Protein AF-A0A966CWG1-F1 (afdb_monomer)

pLDDT: mean 82.4, std 17.95, range [43.0, 97.88]

Structure (mmCIF, N/CA/C/O backbone):
data_AF-A0A966CWG1-F1
#
_entry.id   AF-A0A966CWG1-F1
#
loop_
_atom_site.group_PDB
_atom_site.id
_atom_site.type_symbol
_atom_site.label_atom_id
_atom_site.label_alt_id
_atom_site.label_comp_id
_atom_site.label_asym_id
_atom_site.label_entity_id
_atom_site.label_seq_id
_atom_site.pdbx_PDB_ins_code
_atom_site.Cartn_x
_atom_site.Cartn_y
_atom_site.Cartn_z
_atom_site.occupancy
_atom_site.B_iso_or_equiv
_atom_site.auth_seq_id
_atom_site.auth_comp_id
_atom_site.auth_asym_id
_atom_site.auth_atom_id
_atom_site.pdbx_PDB_model_num
ATOM 1 N N . GLU A 1 1 ? -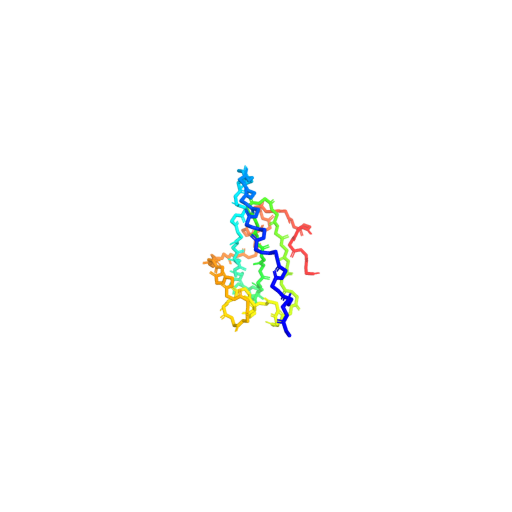7.238 16.376 49.632 1.00 49.22 1 GLU A N 1
ATOM 2 C CA . GLU A 1 1 ? -7.316 16.292 48.159 1.00 49.22 1 GLU A CA 1
ATOM 3 C C . GLU A 1 1 ? -7.393 17.695 47.575 1.00 49.22 1 GLU A C 1
ATOM 5 O O . GLU A 1 1 ? -8.299 18.414 47.964 1.00 49.22 1 GLU A O 1
ATOM 10 N N . LEU A 1 2 ? -6.465 18.101 46.697 1.00 48.16 2 LEU A N 1
ATOM 11 C CA . LEU A 1 2 ? -6.695 19.192 45.731 1.00 48.16 2 LEU A CA 1
ATOM 12 C C . LEU A 1 2 ? -5.596 19.235 44.648 1.00 48.16 2 LEU A C 1
ATOM 14 O O . LEU A 1 2 ? -4.929 20.242 44.445 1.00 48.16 2 LEU A O 1
ATOM 18 N N . ASN A 1 3 ? -5.391 18.132 43.926 1.00 52.94 3 ASN A N 1
ATOM 19 C CA . ASN A 1 3 ? -4.575 18.136 42.707 1.00 52.94 3 ASN A CA 1
ATOM 20 C C . ASN A 1 3 ? -5.485 18.243 41.476 1.00 52.94 3 ASN A C 1
ATOM 22 O O . ASN A 1 3 ? -5.614 17.297 40.707 1.00 52.94 3 ASN A O 1
ATOM 26 N N . LYS A 1 4 ? -6.118 19.403 41.271 1.00 54.03 4 LYS A N 1
ATOM 27 C CA . LYS A 1 4 ? -6.723 19.750 39.973 1.00 54.03 4 LYS A CA 1
ATOM 28 C C . LYS A 1 4 ? -5.700 20.561 39.179 1.00 54.03 4 LYS A C 1
ATOM 30 O O . LYS A 1 4 ? -5.750 21.784 39.108 1.00 54.03 4 LYS A O 1
ATOM 35 N N . ARG A 1 5 ? -4.695 19.858 38.651 1.00 55.31 5 ARG A N 1
ATOM 36 C CA . ARG A 1 5 ? -3.695 20.434 37.750 1.00 55.31 5 ARG A CA 1
ATOM 37 C C . ARG A 1 5 ? -4.337 20.702 36.387 1.00 55.31 5 ARG A C 1
ATOM 39 O O . ARG A 1 5 ? -4.767 19.776 35.713 1.00 55.31 5 ARG A O 1
ATOM 46 N N . LEU A 1 6 ? -4.356 21.986 36.036 1.00 54.50 6 LEU A N 1
ATOM 47 C CA . LEU A 1 6 ? -4.148 22.537 34.696 1.00 54.50 6 LEU A CA 1
ATOM 48 C C . LEU A 1 6 ? -4.948 21.888 33.556 1.00 54.50 6 LEU A C 1
ATOM 50 O O . LEU A 1 6 ? -4.415 21.120 32.760 1.00 54.50 6 LEU A O 1
ATOM 54 N N . THR A 1 7 ? -6.192 22.332 33.369 1.00 51.75 7 THR A N 1
ATOM 55 C CA . THR A 1 7 ? -6.816 22.330 32.038 1.00 51.75 7 THR A CA 1
ATOM 56 C C . THR A 1 7 ? -6.221 23.479 31.221 1.00 51.75 7 THR A C 1
ATOM 58 O O . THR A 1 7 ? -6.857 24.509 30.997 1.00 51.75 7 THR A O 1
ATOM 61 N N . GLY A 1 8 ? -4.958 23.333 30.824 1.00 43.00 8 GLY A N 1
ATOM 62 C CA . GLY A 1 8 ? -4.355 24.165 29.791 1.00 43.00 8 GLY A CA 1
ATOM 63 C C . GLY A 1 8 ? -4.945 23.753 28.450 1.00 43.00 8 GLY A C 1
ATOM 64 O O . GLY A 1 8 ? -4.418 22.866 27.788 1.00 43.00 8 GLY A O 1
ATOM 65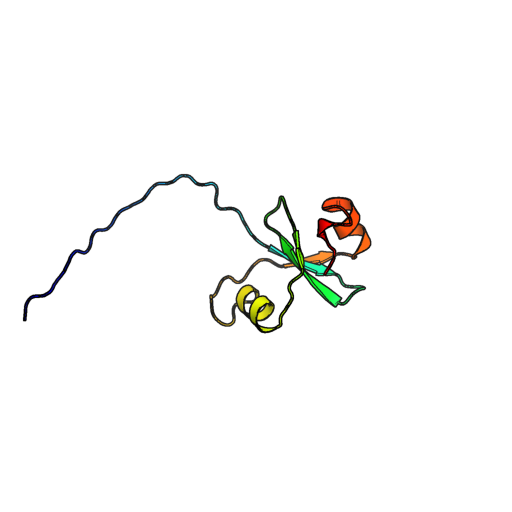 N N . LYS A 1 9 ? -6.080 24.349 28.078 1.00 47.91 9 LYS A N 1
ATOM 66 C CA . LYS A 1 9 ? -6.626 24.245 26.726 1.00 47.91 9 LYS A CA 1
ATOM 67 C C . LYS A 1 9 ? -5.728 25.087 25.817 1.00 47.91 9 LYS A C 1
ATOM 69 O O . LYS A 1 9 ? -6.008 26.253 25.563 1.00 47.91 9 LYS A O 1
ATOM 74 N N . THR A 1 10 ? -4.606 24.518 25.391 1.00 43.59 10 THR A N 1
ATOM 75 C CA . THR A 1 10 ? -3.790 25.103 24.330 1.00 43.59 10 THR A CA 1
ATOM 76 C C . THR A 1 10 ? -4.523 24.841 23.022 1.00 43.59 10 THR A C 1
ATOM 78 O O . THR A 1 10 ? -4.427 23.760 22.451 1.00 43.59 10 THR A O 1
ATOM 81 N N . GLU A 1 11 ? -5.318 25.809 22.572 1.00 48.00 11 GLU A N 1
ATOM 82 C CA . GLU A 1 11 ? -5.819 25.840 21.199 1.00 48.00 11 GLU A CA 1
ATOM 83 C C . GLU A 1 11 ? -4.641 26.177 20.278 1.00 48.00 11 GLU A C 1
ATOM 85 O O . GLU A 1 11 ? -4.397 27.334 19.939 1.00 48.00 11 GLU A O 1
ATOM 90 N N . SER A 1 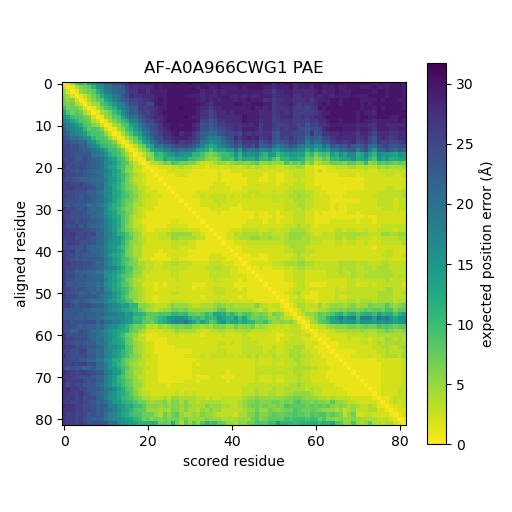12 ? -3.869 25.163 19.890 1.00 44.03 12 SER A N 1
ATOM 91 C CA . SER A 1 12 ? -2.920 25.290 18.790 1.00 44.03 12 SER A CA 1
ATOM 92 C C . SER A 1 12 ? -3.710 25.376 17.484 1.00 44.03 12 SER A C 1
ATOM 94 O O . SER A 1 12 ? -4.006 24.367 16.849 1.00 44.03 12 SER A O 1
ATOM 96 N N . LYS A 1 13 ? -4.070 26.597 17.073 1.00 48.25 13 LYS A N 1
ATOM 97 C CA . LYS A 1 13 ? -4.451 26.892 15.686 1.00 48.25 13 LYS A CA 1
ATOM 98 C C . LYS A 1 13 ? -3.198 26.827 14.813 1.00 48.25 13 LYS A C 1
ATOM 100 O O . LYS A 1 13 ? -2.651 27.852 14.417 1.00 48.25 13 LYS A O 1
ATOM 105 N N . GLN A 1 14 ? -2.727 25.619 14.537 1.00 47.97 14 GLN A N 1
ATOM 106 C CA . GLN A 1 14 ? -1.851 25.378 13.403 1.00 47.97 14 GLN A CA 1
ATOM 107 C C . GLN A 1 14 ? -2.755 25.024 12.227 1.00 47.97 14 GLN A C 1
ATOM 109 O O . GLN A 1 14 ? -3.360 23.959 12.203 1.00 47.97 14 GLN A O 1
ATOM 114 N N . ASN A 1 15 ? -2.861 25.929 11.252 1.00 50.06 15 ASN A N 1
ATOM 115 C CA . ASN A 1 15 ? -3.331 25.590 9.908 1.00 50.06 15 ASN A CA 1
ATOM 116 C C . ASN A 1 15 ? -2.258 24.725 9.218 1.00 50.06 15 ASN A C 1
ATOM 118 O O . ASN A 1 15 ? -1.666 25.121 8.216 1.00 50.06 15 ASN A O 1
ATOM 122 N N . GLU A 1 16 ? -1.951 23.568 9.795 1.00 56.7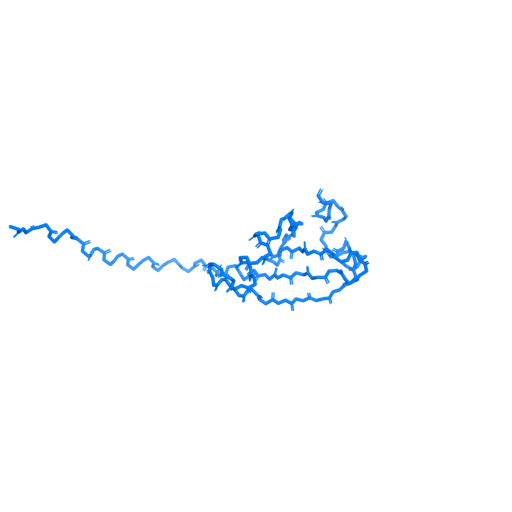8 16 GLU A N 1
ATOM 123 C CA . GLU A 1 16 ? -1.323 22.476 9.071 1.00 56.78 16 GLU A CA 1
ATOM 124 C C . GLU A 1 16 ? -2.435 21.908 8.198 1.00 56.78 16 GLU A C 1
ATOM 126 O O . GLU A 1 16 ? -3.466 21.484 8.713 1.00 56.78 16 GLU A O 1
ATOM 131 N N . LYS A 1 17 ? -2.291 21.988 6.869 1.00 57.28 17 LYS A N 1
ATOM 132 C CA . LYS A 1 17 ? -3.194 21.268 5.965 1.00 57.28 17 LYS A CA 1
ATOM 133 C C . LYS A 1 17 ? -3.212 19.820 6.448 1.00 57.28 17 LYS A C 1
ATOM 135 O O . LYS A 1 17 ? -2.168 19.172 6.385 1.00 57.28 17 LYS A O 1
ATOM 140 N N . GLU A 1 18 ? -4.345 19.357 6.975 1.00 66.62 18 GLU A N 1
ATOM 141 C CA . GLU A 1 18 ? -4.494 17.965 7.384 1.00 66.62 18 GLU A CA 1
ATOM 142 C C . GLU A 1 18 ? -4.130 17.108 6.175 1.00 66.62 18 GLU A C 1
ATOM 144 O O . GLU A 1 18 ? -4.745 17.208 5.113 1.00 66.62 18 GLU A O 1
ATOM 149 N N . ILE A 1 19 ? -3.045 16.346 6.299 1.00 68.50 19 ILE A N 1
ATOM 150 C CA . ILE A 1 19 ? -2.636 15.440 5.237 1.00 68.50 19 ILE A CA 1
ATOM 151 C C . ILE A 1 19 ? -3.608 14.270 5.295 1.00 68.50 19 ILE A C 1
ATOM 153 O O . ILE A 1 19 ? -3.534 13.430 6.194 1.00 68.50 19 ILE A O 1
ATOM 157 N N . GLU A 1 20 ? -4.537 14.241 4.347 1.00 84.00 20 GLU A N 1
ATOM 158 C CA . GLU A 1 20 ? -5.515 13.171 4.241 1.00 84.00 20 GLU A CA 1
ATOM 159 C C . GLU A 1 20 ? -4.811 11.881 3.803 1.00 84.00 20 GLU A C 1
ATOM 161 O O . GLU A 1 20 ? -4.184 11.801 2.743 1.00 84.00 20 GLU A O 1
ATOM 166 N N . MET A 1 21 ? -4.865 10.869 4.670 1.00 92.69 21 MET A N 1
ATOM 167 C CA . MET A 1 21 ? -4.332 9.544 4.376 1.00 92.69 21 MET A CA 1
ATOM 168 C C . MET A 1 21 ? -5.435 8.636 3.846 1.00 92.69 21 MET A C 1
ATOM 170 O O . MET A 1 21 ? -6.568 8.688 4.319 1.00 92.69 21 MET A O 1
ATOM 174 N N . TYR A 1 22 ? -5.082 7.727 2.945 1.00 95.19 22 TYR A N 1
ATOM 175 C CA . TYR A 1 22 ? -5.999 6.728 2.407 1.00 95.19 22 TYR A CA 1
ATOM 176 C C . TYR A 1 22 ? -5.307 5.379 2.205 1.00 95.19 22 TYR A C 1
ATOM 178 O O . TYR A 1 22 ? -4.079 5.276 2.141 1.00 95.19 22 TYR A O 1
ATOM 186 N N . LEU A 1 23 ? -6.105 4.318 2.159 1.00 96.94 23 LEU A N 1
ATOM 187 C CA . LEU A 1 23 ? -5.655 2.975 1.824 1.00 96.94 23 LEU A CA 1
ATOM 188 C C . LEU A 1 23 ? -5.818 2.730 0.330 1.00 96.94 23 LEU A C 1
ATOM 190 O O . LEU A 1 23 ? -6.847 3.069 -0.243 1.00 96.94 23 LEU A O 1
ATOM 194 N N . ILE A 1 24 ? -4.853 2.044 -0.268 1.00 97.56 24 ILE A N 1
ATOM 195 C CA . ILE A 1 24 ? -4.961 1.520 -1.627 1.00 97.56 24 ILE A CA 1
ATOM 196 C C . ILE A 1 24 ? -4.887 0.001 -1.559 1.00 97.56 24 ILE A C 1
ATOM 198 O O . ILE A 1 24 ? -3.980 -0.561 -0.938 1.00 97.56 24 ILE A O 1
ATOM 202 N N . TYR A 1 25 ? -5.848 -0.667 -2.189 1.00 97.88 25 TYR A N 1
ATOM 203 C CA . TYR A 1 25 ? -5.857 -2.114 -2.343 1.00 97.88 25 TYR A CA 1
ATOM 204 C C . TYR A 1 25 ? -5.535 -2.511 -3.785 1.00 97.88 25 TYR A C 1
ATOM 206 O O . TYR A 1 25 ? -6.303 -2.215 -4.700 1.00 97.88 25 TYR A O 1
ATOM 214 N N . CYS A 1 26 ? -4.426 -3.227 -3.976 1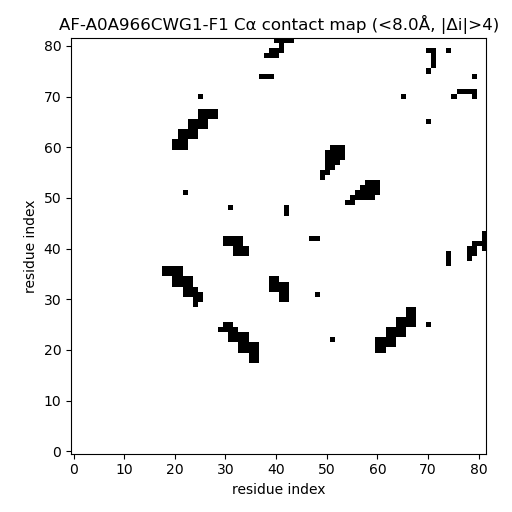.00 97.56 26 CYS A N 1
ATOM 215 C CA . CYS A 1 26 ? -4.066 -3.795 -5.271 1.00 97.56 26 CYS A CA 1
ATOM 216 C C . CYS A 1 26 ? -4.796 -5.128 -5.474 1.00 97.56 26 CYS A C 1
ATOM 218 O O . CYS A 1 26 ? -4.555 -6.101 -4.750 1.00 97.56 26 CYS A O 1
ATOM 220 N N . THR A 1 27 ? -5.717 -5.184 -6.438 1.00 97.50 27 THR A N 1
ATOM 221 C CA . THR A 1 27 ? -6.622 -6.339 -6.605 1.00 97.50 27 THR A CA 1
ATOM 222 C C . THR A 1 27 ? -5.942 -7.591 -7.144 1.00 97.50 27 THR A C 1
ATOM 224 O O . THR A 1 27 ? -6.385 -8.699 -6.838 1.00 97.50 27 THR A O 1
ATOM 227 N N . ASP A 1 28 ? -4.879 -7.430 -7.917 1.00 97.44 28 ASP A N 1
ATOM 228 C CA . ASP A 1 28 ? -4.080 -8.476 -8.546 1.00 97.44 28 ASP A CA 1
ATOM 229 C C . ASP A 1 28 ? -3.113 -9.131 -7.551 1.00 97.44 28 ASP A C 1
ATOM 231 O O . ASP A 1 28 ? -3.082 -10.354 -7.420 1.00 97.44 28 ASP A O 1
ATOM 235 N N . THR A 1 29 ? -2.382 -8.325 -6.780 1.00 95.94 29 THR A N 1
ATOM 236 C CA . THR A 1 29 ? -1.394 -8.808 -5.800 1.00 95.94 29 THR A CA 1
ATOM 237 C C . THR A 1 29 ? -1.984 -9.064 -4.416 1.00 95.94 29 THR A C 1
ATOM 239 O O . THR A 1 29 ? -1.317 -9.647 -3.560 1.00 95.94 29 THR A O 1
ATOM 242 N N . LYS A 1 30 ? -3.231 -8.632 -4.181 1.00 95.75 30 LYS A N 1
ATOM 243 C CA . LYS A 1 30 ? -3.927 -8.683 -2.885 1.00 95.75 30 LYS A CA 1
ATOM 244 C C . LYS A 1 30 ? -3.186 -7.919 -1.776 1.00 95.75 30 LYS A C 1
ATOM 246 O O . LYS A 1 30 ? -3.333 -8.243 -0.597 1.00 95.75 30 LYS A O 1
ATOM 251 N N . ARG A 1 31 ? -2.399 -6.903 -2.144 1.00 95.50 31 ARG A N 1
ATOM 252 C CA . ARG A 1 31 ? -1.603 -6.079 -1.223 1.00 95.50 31 ARG A CA 1
ATOM 253 C C . ARG A 1 31 ? -2.339 -4.808 -0.824 1.00 95.50 31 ARG A C 1
ATOM 255 O O . ARG A 1 31 ? -3.114 -4.257 -1.600 1.00 95.50 31 ARG A O 1
ATOM 262 N N . TYR A 1 32 ? -2.047 -4.339 0.385 1.00 97.12 32 TYR A N 1
ATOM 263 C CA . TYR A 1 32 ? -2.501 -3.045 0.877 1.00 97.12 32 TYR A CA 1
ATOM 264 C C . TYR A 1 32 ? -1.335 -2.077 0.987 1.00 97.12 32 TYR A C 1
ATOM 266 O O . TYR A 1 32 ? -0.248 -2.436 1.448 1.00 97.12 32 TYR A O 1
ATOM 274 N N . TYR A 1 33 ? -1.613 -0.832 0.638 1.00 96.62 33 TYR A N 1
ATOM 275 C CA . TYR A 1 33 ? -0.717 0.293 0.794 1.00 96.62 33 TYR A CA 1
ATOM 276 C C . TYR A 1 33 ? -1.429 1.424 1.536 1.00 96.62 33 TYR A C 1
ATOM 278 O O . TYR A 1 33 ? -2.651 1.540 1.473 1.00 96.62 33 TYR A O 1
ATOM 286 N N . VAL A 1 34 ? -0.670 2.247 2.252 1.00 95.75 34 VAL A N 1
ATOM 287 C CA . VAL A 1 34 ? -1.150 3.511 2.819 1.00 95.75 34 VAL A CA 1
ATOM 288 C C . VAL A 1 34 ? -0.492 4.657 2.063 1.00 95.75 34 VAL A C 1
ATOM 290 O O . VAL A 1 34 ? 0.723 4.635 1.851 1.00 95.75 34 VAL A O 1
ATOM 293 N N . SER A 1 35 ? -1.295 5.627 1.641 1.00 94.94 35 SER A N 1
ATOM 294 C CA . SER A 1 35 ? -0.865 6.817 0.915 1.00 94.94 35 SER A CA 1
ATOM 295 C C . SER A 1 35 ? -1.263 8.075 1.673 1.00 94.94 35 SER A C 1
ATOM 297 O O . SER A 1 35 ? -2.245 8.086 2.414 1.00 94.94 35 SER A O 1
ATOM 299 N N . ASN A 1 36 ? -0.479 9.130 1.491 1.00 92.31 36 ASN A N 1
ATOM 300 C CA . ASN A 1 36 ? -0.75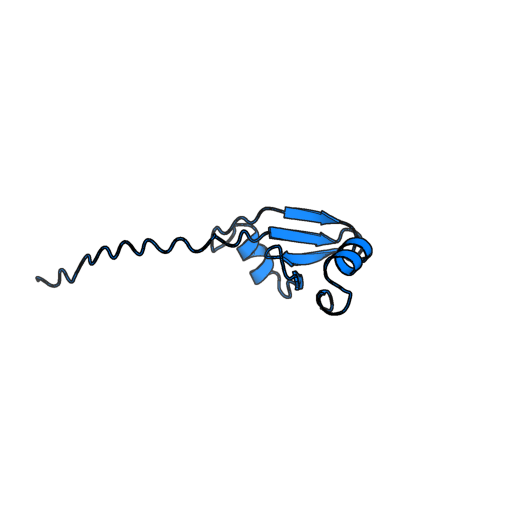6 10.476 1.988 1.00 92.31 36 ASN A CA 1
ATOM 301 C C . ASN A 1 36 ? -0.924 11.491 0.839 1.00 92.31 36 ASN A C 1
ATOM 303 O O . ASN A 1 36 ? -0.702 12.686 1.022 1.00 92.31 36 ASN A O 1
ATOM 307 N N . GLY A 1 37 ? -1.206 10.994 -0.371 1.00 87.50 37 GLY A N 1
ATOM 308 C CA . GLY A 1 37 ? -1.341 11.786 -1.598 1.00 87.50 37 GLY A CA 1
ATOM 309 C C . GLY A 1 37 ? -0.019 12.182 -2.265 1.00 87.50 37 GLY A C 1
ATOM 310 O O . GLY A 1 37 ? -0.032 12.644 -3.398 1.00 87.50 37 GLY A O 1
ATOM 311 N N . VAL A 1 38 ? 1.121 11.987 -1.596 1.00 88.44 38 VAL A N 1
ATOM 312 C CA . VAL A 1 38 ? 2.460 12.297 -2.139 1.00 88.44 38 VAL A CA 1
ATOM 313 C C . VAL A 1 38 ? 3.345 11.056 -2.193 1.00 88.44 38 VAL A C 1
ATOM 315 O O . VAL A 1 38 ? 4.179 10.902 -3.078 1.00 88.44 38 VAL A O 1
ATOM 318 N N . SER A 1 39 ? 3.188 10.167 -1.220 1.00 92.00 39 SER A N 1
ATOM 319 C CA . SER A 1 39 ? 3.997 8.968 -1.056 1.00 92.00 39 SER A CA 1
ATOM 320 C C . SER A 1 39 ? 3.124 7.790 -0.671 1.00 92.00 39 SER A C 1
ATOM 322 O O . SER A 1 39 ? 2.075 7.963 -0.049 1.00 92.00 39 SER A O 1
ATOM 324 N N . VAL A 1 40 ? 3.609 6.593 -0.989 1.00 95.25 40 VAL A N 1
ATOM 325 C CA . VAL A 1 40 ? 2.937 5.338 -0.682 1.00 95.25 40 VAL A CA 1
ATOM 326 C C . VAL A 1 40 ? 3.859 4.404 0.095 1.00 95.25 40 VAL A C 1
ATOM 328 O O . VAL A 1 40 ? 5.080 4.434 -0.059 1.00 95.25 40 VAL A O 1
ATOM 331 N N . ARG A 1 41 ? 3.280 3.581 0.972 1.00 94.81 41 ARG A N 1
ATOM 332 C CA . ARG A 1 41 ? 4.009 2.570 1.743 1.00 94.81 41 ARG A CA 1
ATOM 333 C C . ARG A 1 41 ? 3.227 1.271 1.823 1.00 94.81 41 ARG A C 1
ATOM 335 O O . ARG A 1 41 ? 2.041 1.27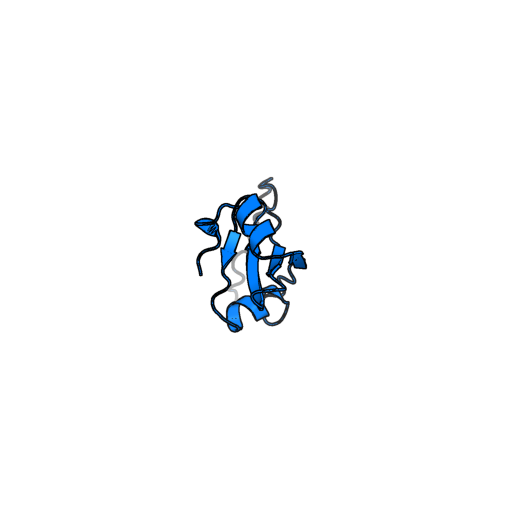7 2.143 1.00 94.81 41 ARG A O 1
ATOM 342 N N . TYR A 1 42 ? 3.919 0.151 1.629 1.00 95.69 42 TYR A N 1
ATOM 343 C CA . TYR A 1 42 ? 3.349 -1.178 1.828 1.00 95.69 42 TYR A CA 1
ATOM 344 C C . TYR A 1 42 ? 2.930 -1.422 3.288 1.00 95.69 42 TYR A C 1
ATOM 346 O O . TYR A 1 42 ? 3.690 -1.174 4.232 1.00 95.69 42 TYR A O 1
ATOM 354 N N . VAL A 1 43 ? 1.719 -1.947 3.483 1.00 95.44 43 VAL A N 1
ATOM 355 C CA . VAL A 1 43 ? 1.189 -2.313 4.801 1.00 95.44 43 VAL A CA 1
ATOM 356 C C . VAL A 1 43 ? 1.662 -3.718 5.166 1.00 95.44 43 VAL A C 1
ATOM 358 O O . VAL A 1 43 ? 1.155 -4.725 4.683 1.00 95.44 43 VAL A O 1
ATOM 361 N N . ARG A 1 44 ? 2.643 -3.784 6.069 1.00 91.94 44 ARG A N 1
ATOM 362 C CA . ARG A 1 44 ? 3.388 -5.018 6.379 1.00 91.94 44 ARG A CA 1
ATOM 363 C C . ARG A 1 44 ? 2.696 -6.001 7.320 1.00 91.94 44 ARG A C 1
ATOM 365 O O . ARG A 1 44 ? 3.152 -7.132 7.439 1.00 91.94 44 ARG A O 1
ATOM 372 N N . SER A 1 45 ? 1.665 -5.582 8.053 1.00 92.94 45 SER A N 1
ATOM 373 C CA . SER A 1 45 ? 1.044 -6.436 9.073 1.00 92.94 45 SER A CA 1
ATOM 374 C C . SER A 1 45 ? -0.464 -6.265 9.147 1.00 92.94 45 SER A C 1
ATOM 376 O O . SER A 1 45 ? -0.982 -5.156 8.999 1.00 92.94 45 SER A O 1
ATOM 378 N N . THR A 1 46 ? -1.154 -7.355 9.483 1.00 92.75 46 THR A N 1
ATOM 379 C CA . THR A 1 46 ? -2.603 -7.368 9.720 1.00 92.75 46 THR A CA 1
ATOM 380 C C . THR A 1 46 ? -3.004 -6.366 10.797 1.00 92.75 46 THR A C 1
ATOM 382 O O . THR A 1 46 ? -3.961 -5.627 10.616 1.00 92.75 46 THR A O 1
ATOM 385 N N . ARG A 1 47 ? -2.222 -6.252 11.880 1.00 91.88 47 ARG A N 1
ATOM 386 C CA . ARG A 1 47 ? -2.477 -5.276 12.951 1.00 91.88 47 ARG A CA 1
ATOM 387 C C . ARG A 1 47 ? -2.433 -3.827 12.447 1.00 91.88 47 ARG A C 1
ATOM 389 O O . ARG A 1 47 ? -3.180 -2.976 12.913 1.00 91.88 47 ARG A O 1
ATOM 396 N N . MET A 1 48 ? -1.552 -3.515 11.504 1.00 91.81 48 MET A N 1
ATOM 397 C CA . MET A 1 48 ? -1.480 -2.168 10.936 1.00 91.81 48 MET A CA 1
ATOM 398 C C . MET A 1 48 ? -2.677 -1.895 10.020 1.00 91.81 48 MET A C 1
ATOM 400 O O . MET A 1 48 ? -3.315 -0.854 10.151 1.00 91.81 48 MET A O 1
ATOM 404 N N . LEU A 1 49 ? -3.030 -2.861 9.167 1.00 94.38 49 LEU A N 1
ATOM 405 C CA . LEU A 1 49 ? -4.202 -2.776 8.295 1.00 94.38 49 LEU A CA 1
ATOM 406 C C . LEU A 1 49 ? -5.500 -2.593 9.092 1.00 94.38 49 LEU A C 1
ATOM 408 O O . LEU A 1 49 ? -6.273 -1.679 8.827 1.00 94.38 49 LEU A O 1
ATOM 412 N N . GLU A 1 50 ? -5.710 -3.422 10.108 1.00 93.44 50 GLU A N 1
ATOM 413 C CA . GLU A 1 50 ? -6.890 -3.365 10.969 1.00 93.44 50 GLU A CA 1
ATOM 414 C C . GLU A 1 50 ? -6.989 -2.029 11.726 1.00 93.44 50 GLU A C 1
ATOM 416 O O . GLU A 1 50 ? -8.084 -1.492 11.908 1.00 93.44 50 GLU A O 1
ATOM 421 N N . ASN A 1 51 ? -5.855 -1.429 12.106 1.00 91.25 51 ASN A N 1
ATOM 422 C CA . ASN A 1 51 ? -5.849 -0.091 12.692 1.00 91.25 51 ASN A CA 1
ATOM 423 C C . ASN A 1 51 ? -6.349 0.979 11.704 1.00 91.25 51 ASN A C 1
ATOM 425 O O . ASN A 1 51 ? -7.135 1.847 12.088 1.00 91.25 51 ASN A O 1
ATOM 429 N N . TYR A 1 52 ? -5.937 0.893 10.435 1.00 92.94 52 TYR A N 1
ATOM 430 C CA . TYR A 1 52 ? -6.421 1.781 9.376 1.00 92.94 52 TYR A CA 1
ATOM 431 C C . TYR A 1 52 ? -7.906 1.560 9.052 1.00 92.94 52 TYR A C 1
ATOM 433 O O . TYR A 1 52 ? -8.613 2.521 8.766 1.00 92.94 52 TYR A O 1
ATOM 441 N N . GLN A 1 53 ? -8.398 0.326 9.184 1.00 91.56 53 GLN A N 1
ATOM 442 C CA . GLN A 1 53 ? -9.783 -0.081 8.913 1.00 91.56 53 GLN A CA 1
ATOM 443 C C . GLN A 1 53 ? -10.727 0.008 10.128 1.00 91.56 53 GLN A C 1
ATOM 445 O O . GLN A 1 53 ? -11.733 -0.694 10.162 1.00 91.56 53 GLN A O 1
ATOM 450 N N . ASN A 1 54 ? -10.437 0.863 11.119 1.00 87.50 54 ASN A N 1
ATOM 451 C CA . ASN A 1 54 ? -11.349 1.178 12.237 1.00 87.50 54 ASN A CA 1
ATOM 452 C C . ASN A 1 54 ? -11.440 0.142 13.389 1.00 87.50 54 ASN A C 1
ATOM 454 O O . ASN A 1 54 ? -12.407 0.169 14.146 1.00 87.50 54 ASN A O 1
ATOM 458 N N . LYS A 1 55 ? -10.450 -0.744 13.605 1.00 84.00 55 LYS A N 1
ATOM 459 C CA . LYS A 1 55 ? -10.502 -1.683 14.757 1.00 84.00 55 LYS A CA 1
ATOM 460 C C . LYS A 1 55 ? -10.041 -1.111 16.103 1.00 84.00 55 LYS A C 1
ATOM 462 O O . LYS A 1 55 ? -10.688 -1.380 17.109 1.00 84.00 55 LYS A O 1
ATOM 467 N N . TRP A 1 56 ? -8.938 -0.356 16.155 1.00 74.81 56 TRP A N 1
ATOM 468 C CA . TRP A 1 56 ? -8.352 0.088 17.439 1.00 74.81 56 TRP A CA 1
ATOM 469 C C . TRP A 1 56 ? -8.178 1.603 17.563 1.00 74.81 56 TRP A C 1
ATOM 471 O O . TRP A 1 56 ? -8.520 2.162 18.598 1.00 74.81 56 TRP A O 1
ATOM 481 N N . GLY A 1 57 ? -7.678 2.274 16.521 1.00 68.50 57 GLY A N 1
ATOM 482 C CA . GLY A 1 57 ? -7.419 3.721 16.527 1.00 68.50 57 GLY A CA 1
ATOM 483 C C . GLY A 1 57 ? -8.484 4.582 15.847 1.00 68.50 57 GLY A C 1
ATOM 484 O O . GLY A 1 57 ? -8.284 5.783 15.727 1.00 68.50 57 GLY A O 1
ATOM 485 N N . LYS A 1 58 ? -9.581 3.979 15.364 1.00 70.88 58 LYS A N 1
ATOM 486 C CA . LYS A 1 58 ? -10.671 4.651 14.629 1.00 70.88 58 LYS A CA 1
ATOM 487 C C . LYS A 1 58 ? -10.226 5.583 13.488 1.00 70.88 58 LYS A C 1
ATOM 489 O O . LYS A 1 58 ? -10.941 6.522 13.163 1.00 70.88 58 LYS A O 1
ATOM 494 N N . LEU A 1 59 ? -9.076 5.311 12.860 1.00 83.62 59 LEU A N 1
ATOM 495 C CA . LEU A 1 59 ? -8.610 6.099 11.712 1.00 83.62 59 LEU A CA 1
ATOM 496 C C . LEU A 1 59 ? -9.611 6.027 10.557 1.00 83.62 59 LEU A C 1
ATOM 498 O O . LEU A 1 59 ? -9.861 7.039 9.918 1.00 83.62 59 LEU A O 1
ATOM 502 N N . ASN A 1 60 ? -10.187 4.836 10.335 1.00 89.75 60 ASN A N 1
ATOM 503 C CA . ASN A 1 60 ? -11.218 4.573 9.331 1.00 89.75 60 ASN A CA 1
ATOM 504 C C . ASN A 1 60 ? -10.896 5.230 7.980 1.00 89.75 60 ASN A C 1
ATOM 506 O O . ASN A 1 60 ? -11.696 5.997 7.446 1.00 89.75 60 ASN A O 1
ATOM 510 N N . LEU A 1 61 ? -9.685 4.969 7.481 1.00 93.44 61 LEU A N 1
ATOM 511 C CA . LEU A 1 61 ? -9.182 5.645 6.293 1.00 93.44 61 LEU A CA 1
ATOM 512 C C . LEU A 1 61 ? -10.052 5.300 5.075 1.00 93.44 61 LEU A C 1
ATOM 514 O O . LEU A 1 61 ? -10.442 4.132 4.925 1.00 93.44 61 LEU A O 1
ATOM 518 N N . PRO A 1 62 ? -10.317 6.268 4.179 1.00 93.75 62 PRO A N 1
ATOM 519 C CA . PRO A 1 62 ? -10.932 5.974 2.894 1.00 93.75 62 PRO A CA 1
ATOM 520 C C . PRO A 1 62 ? -10.083 4.955 2.129 1.00 93.75 62 PRO A C 1
ATOM 522 O O . PRO A 1 62 ? -8.862 4.882 2.293 1.00 93.75 62 PRO A O 1
ATOM 525 N N . LYS A 1 63 ? -10.745 4.123 1.323 1.00 94.81 63 LYS A N 1
ATOM 526 C CA . LYS A 1 63 ? -10.112 3.020 0.599 1.00 94.81 63 LYS A CA 1
ATOM 527 C C . LYS A 1 63 ? -10.360 3.162 -0.893 1.00 94.81 63 LYS A C 1
ATOM 529 O O . LYS A 1 63 ? -11.515 3.178 -1.309 1.00 94.81 63 LYS A O 1
ATOM 534 N N . ASP A 1 64 ? -9.281 3.138 -1.659 1.00 95.69 64 ASP A N 1
ATOM 535 C CA . ASP A 1 64 ? -9.285 3.035 -3.112 1.00 95.69 64 ASP A CA 1
ATOM 536 C C . ASP A 1 64 ? -8.799 1.651 -3.577 1.00 95.69 64 ASP A C 1
ATOM 538 O O . ASP A 1 64 ? -8.277 0.845 -2.795 1.00 95.69 64 ASP A O 1
ATOM 542 N N . THR A 1 65 ? -9.043 1.320 -4.840 1.00 96.81 65 THR A N 1
ATOM 543 C CA . THR A 1 65 ? -8.769 0.013 -5.435 1.00 96.81 65 THR A CA 1
ATOM 544 C C . THR A 1 65 ? -8.231 0.173 -6.853 1.00 96.81 65 THR A C 1
ATOM 546 O O . THR A 1 65 ? -8.895 0.757 -7.698 1.00 96.81 65 THR A O 1
ATOM 549 N N . MET A 1 66 ? -7.060 -0.405 -7.120 1.00 96.00 66 MET A N 1
ATOM 550 C CA . MET A 1 66 ? -6.385 -0.330 -8.425 1.00 96.00 66 MET A C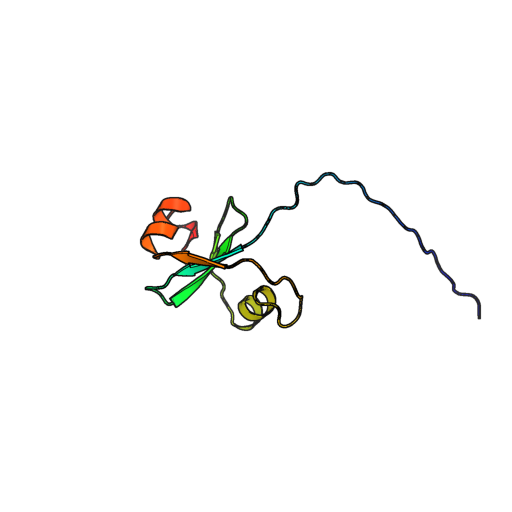A 1
ATOM 551 C C . MET A 1 66 ? -5.552 -1.597 -8.696 1.00 96.00 66 MET A C 1
ATOM 553 O O . MET A 1 66 ? -5.545 -2.532 -7.887 1.00 96.00 66 MET A O 1
ATOM 557 N N . LEU A 1 67 ? -4.874 -1.672 -9.839 1.00 97.50 67 LEU A N 1
ATOM 558 C CA . LEU A 1 67 ? -3.871 -2.696 -10.153 1.00 97.50 67 LEU A CA 1
ATOM 559 C C . LEU A 1 67 ? -2.482 -2.277 -9.645 1.00 97.50 67 LEU A C 1
ATOM 561 O O . LEU A 1 67 ? -2.187 -1.089 -9.531 1.00 97.50 67 LEU A O 1
ATOM 565 N N . GLN A 1 68 ? -1.585 -3.236 -9.383 1.00 96.00 68 GLN A N 1
ATOM 566 C CA . GLN A 1 68 ? -0.208 -2.920 -8.969 1.00 96.00 68 GLN A CA 1
ATOM 567 C C . GLN A 1 68 ? 0.523 -2.057 -10.009 1.00 96.00 68 GLN A C 1
ATOM 569 O O . GLN A 1 68 ? 1.257 -1.147 -9.640 1.00 96.00 68 GLN A O 1
ATOM 574 N N . VAL A 1 69 ? 0.298 -2.315 -11.301 1.00 96.38 69 VAL A N 1
ATOM 575 C CA . VAL A 1 69 ? 0.932 -1.555 -12.392 1.00 96.38 69 VAL A CA 1
ATOM 576 C C . VAL A 1 69 ? 0.494 -0.088 -12.422 1.00 96.38 69 VAL A C 1
ATOM 578 O O . VAL A 1 69 ? 1.296 0.777 -12.759 1.00 96.38 69 VAL A O 1
ATOM 581 N N . GLU A 1 70 ? -0.751 0.202 -12.037 1.00 96.19 70 GLU A N 1
ATOM 582 C CA . GLU A 1 70 ? -1.272 1.571 -11.950 1.00 96.19 70 GLU A CA 1
ATOM 583 C C . GLU A 1 70 ? -0.633 2.299 -10.764 1.00 96.19 70 GLU A C 1
ATOM 585 O O . GLU A 1 70 ? -0.129 3.410 -10.918 1.00 96.19 70 GLU A O 1
ATOM 590 N N . LEU A 1 71 ? -0.531 1.618 -9.616 1.00 95.69 71 LEU A N 1
ATOM 591 C CA . LEU A 1 71 ? 0.149 2.146 -8.435 1.00 95.69 71 LEU A CA 1
ATOM 592 C C . LEU A 1 71 ? 1.636 2.439 -8.705 1.00 95.69 71 LEU A C 1
ATOM 594 O O . LEU A 1 71 ? 2.160 3.478 -8.300 1.00 95.69 71 LEU A O 1
ATOM 598 N N . ASP A 1 72 ? 2.327 1.526 -9.387 1.00 95.12 72 ASP A N 1
ATOM 599 C CA . ASP A 1 72 ? 3.740 1.682 -9.738 1.00 95.12 72 ASP A CA 1
ATOM 600 C C . ASP A 1 72 ? 3.953 2.836 -10.728 1.00 95.12 72 ASP A C 1
ATOM 602 O O . ASP A 1 72 ? 4.979 3.515 -10.659 1.00 95.12 72 ASP A O 1
ATOM 606 N N . ALA A 1 73 ? 2.999 3.070 -11.634 1.00 95.31 73 ALA A N 1
ATOM 607 C CA . ALA A 1 73 ? 3.032 4.196 -12.562 1.00 95.31 73 ALA A CA 1
ATOM 608 C C . ALA A 1 73 ? 2.818 5.542 -11.849 1.00 95.31 73 ALA A C 1
ATOM 610 O O . ALA A 1 73 ? 3.441 6.531 -12.231 1.00 95.31 73 ALA A O 1
ATOM 611 N N . GLU A 1 74 ? 1.981 5.577 -10.808 1.00 93.38 74 GLU A N 1
ATOM 612 C CA . GLU A 1 74 ? 1.680 6.794 -10.045 1.00 93.38 74 GLU A CA 1
ATOM 613 C C . GLU A 1 74 ? 2.800 7.172 -9.062 1.00 93.38 74 GLU A C 1
ATOM 615 O O . GLU A 1 74 ? 3.234 8.324 -9.023 1.00 93.38 74 GLU A O 1
ATOM 620 N N . PHE A 1 75 ? 3.315 6.208 -8.290 1.00 92.56 75 PHE A N 1
ATOM 621 C CA . PHE A 1 75 ? 4.265 6.473 -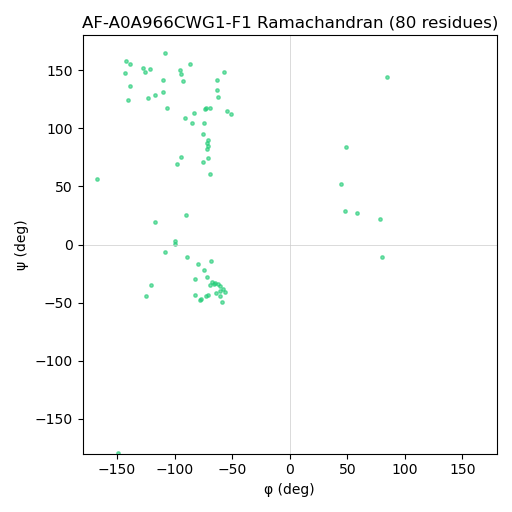7.195 1.00 92.56 75 PHE A CA 1
ATOM 622 C C . PHE A 1 75 ? 5.704 6.021 -7.480 1.00 92.56 75 PHE A C 1
ATOM 624 O O . PHE A 1 75 ? 6.619 6.294 -6.697 1.00 92.56 75 PHE A O 1
ATOM 631 N N . GLY A 1 76 ? 5.923 5.327 -8.594 1.00 91.12 76 GLY A N 1
ATOM 632 C CA . GLY A 1 76 ? 7.201 4.741 -8.965 1.00 91.12 76 GLY A CA 1
ATOM 633 C C . GLY A 1 76 ? 7.435 3.356 -8.337 1.00 91.12 76 GLY A C 1
ATOM 634 O O . GLY A 1 76 ? 7.148 3.129 -7.158 1.00 91.12 76 GLY A O 1
ATOM 635 N N . PRO A 1 77 ? 8.083 2.428 -9.065 1.00 86.31 77 PRO A N 1
ATOM 636 C CA . PRO A 1 77 ? 8.209 1.020 -8.667 1.00 86.31 77 PRO A CA 1
ATOM 637 C C . PRO A 1 77 ? 9.105 0.790 -7.442 1.00 86.31 77 PRO A C 1
ATOM 639 O O . PRO A 1 77 ? 9.137 -0.299 -6.878 1.00 86.31 77 PRO A O 1
ATOM 642 N N . ASN A 1 78 ? 9.895 1.785 -7.029 1.00 85.88 78 ASN A N 1
ATOM 643 C CA . ASN A 1 78 ? 10.695 1.693 -5.807 1.00 85.88 78 ASN A CA 1
ATOM 644 C C . ASN A 1 78 ? 9.879 2.021 -4.552 1.00 85.88 78 ASN A C 1
ATOM 646 O O . ASN A 1 78 ? 10.181 1.477 -3.492 1.00 85.88 78 ASN A O 1
ATOM 650 N N . ALA A 1 79 ? 8.861 2.879 -4.666 1.00 79.69 79 ALA A N 1
ATOM 651 C CA . ALA A 1 79 ? 8.006 3.264 -3.544 1.00 79.69 79 ALA A CA 1
ATOM 652 C C . ALA A 1 79 ? 7.021 2.146 -3.159 1.00 79.69 79 ALA A C 1
ATOM 654 O O . ALA A 1 79 ? 6.557 2.074 -2.022 1.00 79.69 79 ALA A O 1
ATOM 655 N N . THR A 1 80 ? 6.739 1.240 -4.092 1.00 82.50 80 THR A N 1
ATOM 656 C CA . THR A 1 80 ? 5.759 0.157 -3.948 1.00 82.50 80 THR A CA 1
ATOM 657 C C . THR A 1 80 ? 6.381 -1.198 -3.594 1.00 82.50 80 THR A C 1
ATOM 659 O O . THR A 1 80 ? 5.655 -2.184 -3.405 1.00 82.50 80 THR A O 1
ATOM 662 N N . LYS A 1 81 ? 7.713 -1.258 -3.445 1.00 84.38 81 LYS A N 1
ATOM 663 C CA . LYS A 1 81 ? 8.436 -2.452 -2.984 1.00 84.38 81 LYS A CA 1
ATOM 664 C C . LYS A 1 81 ? 8.011 -2.825 -1.548 1.00 84.38 81 LYS A C 1
ATOM 666 O O . LYS A 1 81 ? 8.065 -1.958 -0.674 1.00 84.38 81 LYS A O 1
ATOM 671 N N . PRO A 1 82 ? 7.597 -4.084 -1.295 1.00 76.88 82 PRO A N 1
ATOM 672 C CA . PRO A 1 82 ? 7.192 -4.553 0.038 1.00 76.88 82 PRO A CA 1
ATOM 673 C C . PRO A 1 82 ? 8.268 -4.407 1.133 1.00 76.88 82 PRO A C 1
ATOM 675 O O . PRO A 1 82 ? 9.440 -4.741 0.857 1.00 76.88 82 PRO A O 1
#

Sequence (82 aa):
ELNKRLTGKTESKQNEKEIEMYLIYCTDTKRYYVSNGVSVRYVRSTRMLENYQNKWGKLNLPKDTMLQVELDAEFGPNATKP

Nearest PDB structures (foldseek):
  6k9c-assembly1_A  TM=5.600E-01  e=4.661E-01  Nitratiruptor phage NrS-1
  7nps-assembly1_B3  TM=5.896E-01  e=1.031E+00  Mycobacterium tuberculosis H37Rv
  4kk7-assembly1_A  TM=4.737E-01  e=4.661E-01  Mycobacterium tuberculosis H37Rv
  7pwo-assembly1_k2  TM=4.959E-01  e=3.389E+00  Giardia lamblia ATCC 50803
  7nps-assembly1_B6  TM=4.608E-01  e=2.779E+00  Mycobacterium tuberculosis H37Rv

Mean predicted aligned error: 10.1 Å

Solvent-accessible surface area (backbone atoms only — not comparable to full-atom values): 5125 Å² total; per-residue (Å²): 140,86,87,81,77,74,89,74,81,74,79,77,86,64,88,62,78,78,73,64,52,33,35,38,36,20,72,79,78,72,43,48,30,43,31,51,89,82,56,56,39,54,57,89,42,69,72,59,50,39,28,40,67,43,71,77,71,63,59,53,43,56,76,48,76,47,47,58,70,57,51,28,70,74,65,35,66,77,45,62,52,122

Foldseek 3Di:
DDPPDDPPPPPPPDPPPPQAKAWEAAPVVRWIWIDSPQAIATDDDPVSVVCCCCDPVHVNHHYHYDHPVVVCVVHNPVRSDD

Radius of gyration: 17.94 Å; Cα contacts (8 Å, |Δi|>4): 116; chains: 1; bounding box: 22×36×61 Å

Secondary structure (DSSP, 8-state):
---------------------EEEEETTTTEEEEE-SS-EEE---HHHHHHHTTSSS-----EEEE-HHHHHHHH-TTTT--